Protein AF-A0A239ASR6-F1 (afdb_monomer_lite)

Foldseek 3Di:
DPPLPQLLVVVVCCCVVVVLCVPPPDDDPVCLVVSLVVSQVVCCVVPVHRSDDSVSNSVSVVVNVVVVVD

Radius of gyration: 11.66 Å; chains: 1; bounding box: 32×22×27 Å

Structure (mmCIF, N/CA/C/O backbone):
data_AF-A0A239ASR6-F1
#
_entry.id   AF-A0A239ASR6-F1
#
loop_
_atom_site.group_PDB
_atom_site.id
_atom_site.type_symbol
_atom_site.label_atom_id
_atom_site.label_alt_id
_atom_site.label_comp_id
_atom_site.label_asym_id
_atom_site.label_entity_id
_atom_site.label_seq_id
_atom_site.pdbx_PDB_ins_code
_atom_site.Cartn_x
_atom_site.Cartn_y
_atom_site.Cartn_z
_atom_site.occupancy
_atom_site.B_iso_or_equiv
_atom_site.auth_seq_id
_atom_site.auth_comp_id
_atom_site.auth_asym_id
_atom_site.auth_atom_id
_atom_site.pdbx_PDB_model_num
ATOM 1 N N . MET A 1 1 ? 19.415 1.089 -14.301 1.00 45.66 1 MET A N 1
ATOM 2 C CA . MET A 1 1 ? 18.624 0.452 -13.227 1.00 45.66 1 MET A CA 1
ATOM 3 C C . MET A 1 1 ? 17.736 1.524 -12.642 1.00 45.66 1 MET A C 1
ATOM 5 O O . MET A 1 1 ? 18.256 2.583 -12.326 1.00 45.66 1 MET A O 1
ATOM 9 N N . GLN A 1 2 ? 16.426 1.302 -12.578 1.00 54.72 2 GLN A N 1
ATOM 10 C CA . GLN A 1 2 ? 15.523 2.247 -11.928 1.00 54.72 2 GLN A CA 1
ATOM 11 C C . GLN A 1 2 ? 15.789 2.174 -10.421 1.00 54.72 2 GLN A C 1
ATOM 13 O O . GLN A 1 2 ? 15.761 1.084 -9.850 1.00 54.72 2 GLN A O 1
ATOM 18 N N . GLU A 1 3 ? 16.162 3.296 -9.803 1.00 62.00 3 GLU A N 1
ATOM 19 C CA . GLU A 1 3 ? 16.439 3.334 -8.367 1.00 62.00 3 GLU A CA 1
ATOM 20 C C . GLU A 1 3 ? 15.180 2.931 -7.601 1.00 62.00 3 GLU A C 1
ATOM 22 O O . GLU A 1 3 ? 14.089 3.449 -7.854 1.00 62.00 3 GLU A O 1
ATOM 27 N N . LYS A 1 4 ? 15.328 1.979 -6.674 1.00 70.19 4 LYS A N 1
ATOM 28 C CA . LYS A 1 4 ? 14.246 1.558 -5.787 1.00 70.19 4 LYS A CA 1
ATOM 29 C C . LYS A 1 4 ? 13.838 2.762 -4.937 1.00 70.19 4 LYS A C 1
ATOM 31 O O . LYS A 1 4 ? 14.506 3.077 -3.954 1.00 70.19 4 LYS A O 1
ATOM 36 N N . ARG A 1 5 ? 12.759 3.444 -5.333 1.00 77.88 5 ARG A N 1
ATOM 37 C CA . ARG A 1 5 ? 12.176 4.551 -4.565 1.00 77.88 5 ARG A CA 1
ATOM 38 C C . ARG A 1 5 ? 11.760 4.044 -3.185 1.00 77.88 5 ARG A C 1
ATOM 40 O O . ARG A 1 5 ? 11.406 2.871 -3.033 1.00 77.88 5 ARG A O 1
ATOM 47 N N . ASP A 1 6 ? 11.776 4.925 -2.189 1.00 89.19 6 ASP A N 1
ATOM 48 C CA . ASP A 1 6 ? 11.221 4.606 -0.874 1.00 89.19 6 ASP A CA 1
ATOM 49 C C . ASP A 1 6 ? 9.752 4.162 -1.005 1.00 89.19 6 ASP A C 1
ATOM 51 O O . ASP A 1 6 ? 8.971 4.757 -1.749 1.00 89.19 6 ASP A O 1
ATOM 55 N N . ILE A 1 7 ? 9.383 3.093 -0.293 1.00 91.06 7 ILE A N 1
ATOM 56 C CA . ILE A 1 7 ? 8.047 2.493 -0.401 1.00 91.06 7 ILE A CA 1
ATOM 57 C C . ILE A 1 7 ? 6.941 3.446 0.067 1.00 91.06 7 ILE A C 1
ATOM 59 O O . ILE A 1 7 ? 5.825 3.373 -0.441 1.00 91.06 7 ILE A O 1
ATOM 63 N N . VAL A 1 8 ? 7.219 4.341 1.022 1.00 92.25 8 VAL A N 1
ATOM 64 C CA . VAL A 1 8 ? 6.226 5.322 1.478 1.00 92.25 8 VAL A CA 1
ATOM 65 C C . VAL A 1 8 ? 5.989 6.348 0.381 1.00 92.25 8 VAL A C 1
ATOM 67 O O . VAL A 1 8 ? 4.835 6.622 0.075 1.00 92.25 8 VAL A O 1
ATOM 70 N N . SER A 1 9 ? 7.053 6.841 -0.258 1.00 91.06 9 SER A N 1
ATOM 71 C CA . SER A 1 9 ? 6.936 7.748 -1.406 1.00 91.06 9 SER A CA 1
ATOM 72 C C . SER A 1 9 ? 6.155 7.121 -2.560 1.00 91.06 9 SER A C 1
ATOM 74 O O . SER A 1 9 ? 5.303 7.781 -3.143 1.00 91.06 9 SER A O 1
ATOM 76 N N . PHE A 1 10 ? 6.396 5.841 -2.858 1.00 90.25 10 PHE A N 1
ATOM 77 C CA . PHE A 1 10 ? 5.645 5.115 -3.886 1.00 90.25 10 PHE A CA 1
ATOM 78 C C . PHE A 1 10 ? 4.149 5.002 -3.546 1.00 90.25 10 PHE A C 1
ATOM 80 O O . PHE A 1 10 ? 3.298 5.261 -4.389 1.00 90.25 10 PHE A O 1
ATOM 87 N N . ILE A 1 11 ? 3.810 4.643 -2.305 1.00 92.06 11 ILE A N 1
ATOM 88 C CA . ILE A 1 11 ? 2.408 4.527 -1.869 1.00 92.06 11 ILE A CA 1
ATOM 89 C C . ILE A 1 11 ? 1.716 5.894 -1.851 1.00 92.06 11 ILE A C 1
ATOM 91 O O . ILE A 1 11 ? 0.545 5.991 -2.202 1.00 92.06 11 ILE A O 1
ATOM 95 N N . GLU A 1 12 ? 2.434 6.947 -1.468 1.00 92.38 12 GLU A N 1
ATOM 96 C CA . GLU A 1 12 ? 1.934 8.321 -1.504 1.00 92.38 12 GLU A CA 1
ATOM 97 C C . GLU A 1 12 ? 1.667 8.794 -2.941 1.00 92.38 12 GLU A C 1
A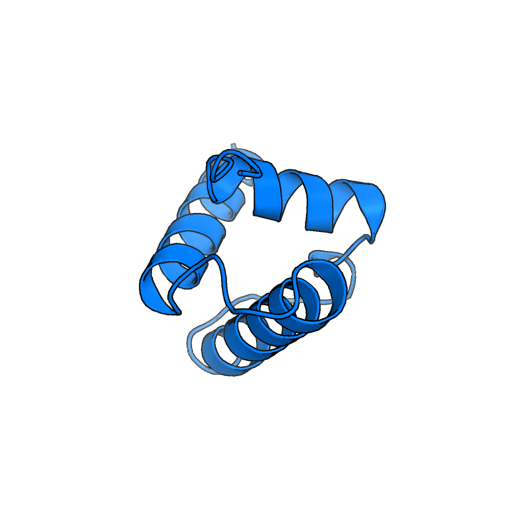TOM 99 O O . GLU A 1 12 ? 0.655 9.442 -3.192 1.00 92.38 12 GLU A O 1
ATOM 104 N N . GLU A 1 13 ? 2.536 8.453 -3.894 1.00 90.94 13 GLU A N 1
ATOM 105 C CA . GLU A 1 13 ? 2.336 8.724 -5.323 1.00 90.94 13 GLU A CA 1
ATOM 106 C C . GLU A 1 13 ? 1.132 7.957 -5.879 1.00 90.94 13 GLU A C 1
ATOM 108 O O . GLU A 1 13 ? 0.299 8.555 -6.560 1.00 90.94 13 GLU A O 1
ATOM 113 N N . LEU A 1 14 ? 1.005 6.673 -5.529 1.00 89.69 14 LEU A N 1
ATOM 114 C CA . LEU A 1 14 ? -0.123 5.821 -5.906 1.00 89.69 14 LEU A CA 1
ATOM 115 C C . LEU A 1 14 ? -1.455 6.407 -5.413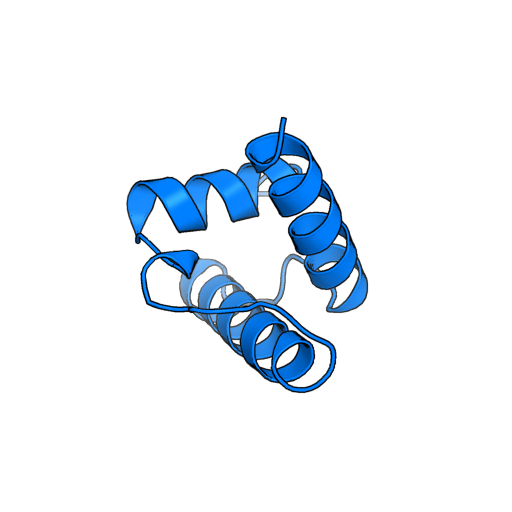 1.00 89.69 14 LEU A C 1
ATOM 117 O O . LEU A 1 14 ? -2.434 6.458 -6.151 1.00 89.69 14 LEU A O 1
ATOM 121 N N . ASP A 1 15 ? -1.498 6.884 -4.171 1.00 92.31 15 ASP A N 1
ATOM 122 C CA . ASP A 1 15 ? -2.718 7.468 -3.623 1.00 92.31 15 ASP A CA 1
ATOM 123 C C . ASP A 1 15 ? -3.034 8.844 -4.222 1.00 92.31 15 ASP A C 1
ATOM 125 O O . ASP A 1 15 ? -4.169 9.110 -4.601 1.00 92.31 15 ASP A O 1
ATOM 129 N N . LYS A 1 16 ? -2.032 9.717 -4.374 1.00 90.88 16 LYS A N 1
ATOM 130 C CA . LYS A 1 16 ? -2.242 11.068 -4.918 1.00 90.88 16 LYS A CA 1
ATOM 131 C C . LYS A 1 16 ? -2.572 11.080 -6.407 1.00 90.88 16 LYS A C 1
ATOM 133 O O . LYS A 1 16 ? -3.333 11.941 -6.840 1.00 90.88 16 LYS A O 1
ATOM 138 N N . THR A 1 17 ? -1.972 10.178 -7.179 1.00 87.44 17 THR A N 1
ATOM 139 C CA . THR A 1 17 ? -2.132 10.136 -8.639 1.00 87.44 17 THR A CA 1
ATOM 140 C C . THR A 1 17 ? -3.385 9.363 -9.026 1.00 87.44 17 THR A C 1
ATOM 142 O O . THR A 1 17 ? -4.182 9.860 -9.818 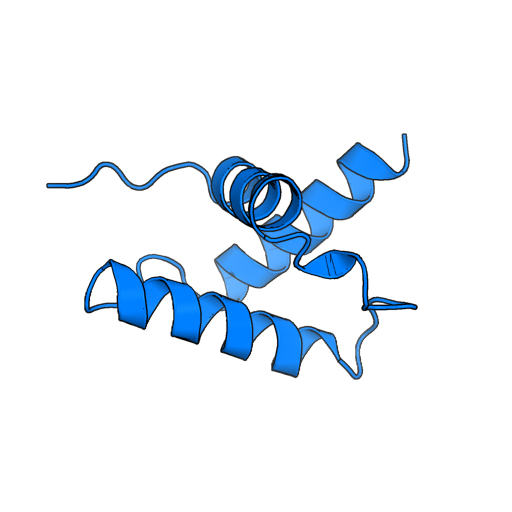1.00 87.44 17 THR A O 1
ATOM 145 N N . ASP A 1 18 ? -3.595 8.189 -8.422 1.00 86.31 18 ASP A N 1
ATOM 146 C CA . ASP A 1 18 ? -4.664 7.271 -8.830 1.00 86.31 18 ASP A CA 1
ATOM 147 C C . ASP A 1 18 ? -5.856 7.267 -7.863 1.00 86.31 18 ASP A C 1
ATOM 149 O O . ASP A 1 18 ? -6.856 6.591 -8.111 1.00 86.31 18 ASP A O 1
ATOM 153 N N . GLY A 1 19 ? -5.775 7.997 -6.744 1.00 89.94 19 GLY A N 1
ATOM 154 C CA . GLY A 1 19 ? -6.814 7.973 -5.716 1.00 89.94 19 GLY A CA 1
ATOM 155 C C . GLY A 1 19 ? -6.992 6.587 -5.103 1.00 89.94 19 GLY A C 1
ATOM 156 O O . GLY A 1 19 ? -8.119 6.190 -4.805 1.00 89.94 19 GLY A O 1
ATOM 157 N N . PHE A 1 20 ? -5.905 5.819 -4.987 1.00 91.12 20 PHE A N 1
ATOM 158 C CA . PHE A 1 20 ? -5.952 4.386 -4.700 1.00 91.12 20 PHE A CA 1
ATOM 159 C C . PHE A 1 20 ? -6.732 4.045 -3.423 1.00 91.12 20 PHE A C 1
ATOM 161 O O . PHE A 1 20 ? -7.498 3.078 -3.416 1.00 91.12 20 PHE A O 1
ATOM 168 N N . PHE A 1 21 ? -6.596 4.838 -2.356 1.00 91.19 21 PHE A N 1
ATOM 169 C CA . PHE A 1 21 ? -7.326 4.613 -1.108 1.00 91.19 21 PHE A CA 1
ATOM 170 C C . PHE A 1 21 ? -8.671 5.352 -1.031 1.00 91.19 21 PHE A C 1
ATOM 172 O O . PHE A 1 21 ? -9.445 5.067 -0.120 1.00 91.19 21 PHE A O 1
ATOM 179 N N . ASN A 1 22 ? -9.023 6.212 -1.996 1.00 89.25 22 ASN A N 1
ATOM 180 C CA . ASN A 1 22 ? -10.245 7.036 -1.947 1.00 89.25 22 ASN A CA 1
ATOM 181 C C . ASN A 1 22 ? -11.544 6.218 -1.869 1.00 89.25 22 ASN A C 1
ATOM 183 O O . ASN A 1 22 ? -12.542 6.696 -1.340 1.00 89.25 22 ASN A O 1
ATOM 187 N N . ASN A 1 23 ? -11.537 4.989 -2.392 1.00 84.62 23 ASN A N 1
ATOM 188 C CA . ASN A 1 23 ? -12.696 4.088 -2.380 1.00 84.62 23 ASN A CA 1
ATOM 189 C C . ASN A 1 23 ? -12.602 2.997 -1.298 1.00 84.62 23 ASN A C 1
ATOM 191 O O . ASN A 1 23 ? -13.382 2.043 -1.304 1.00 84.62 23 ASN A O 1
ATOM 195 N N . ILE A 1 24 ? -11.635 3.103 -0.383 1.00 87.69 24 ILE A N 1
ATOM 196 C CA . ILE A 1 24 ? -11.424 2.146 0.702 1.00 87.69 24 ILE A CA 1
ATOM 197 C C . ILE A 1 24 ? -11.873 2.801 2.009 1.00 87.69 24 ILE A C 1
ATOM 199 O O . ILE A 1 24 ? -11.147 3.586 2.607 1.00 87.69 24 ILE A O 1
ATOM 203 N N . ASN A 1 25 ? -13.076 2.442 2.469 1.00 85.88 25 ASN A N 1
ATOM 204 C CA . ASN A 1 25 ? -13.669 3.008 3.690 1.00 85.88 25 ASN A CA 1
ATOM 205 C C . ASN A 1 25 ? -12.814 2.781 4.948 1.00 85.88 25 ASN A C 1
ATOM 207 O O . ASN A 1 25 ? -12.751 3.635 5.824 1.00 85.88 25 ASN A O 1
ATOM 211 N N . GLU A 1 26 ? -12.194 1.607 5.064 1.00 89.81 26 GLU A N 1
ATOM 212 C CA . GLU A 1 26 ? -11.358 1.236 6.205 1.00 89.81 26 GLU A CA 1
ATOM 213 C C . GLU A 1 26 ? -10.237 0.320 5.720 1.00 89.81 26 GLU A C 1
ATOM 215 O O . GLU A 1 26 ? -10.469 -0.531 4.865 1.00 89.81 26 GLU A O 1
ATOM 220 N N . ILE A 1 27 ? -9.039 0.438 6.292 1.00 91.38 27 ILE A N 1
ATOM 221 C CA . ILE A 1 27 ? -7.933 -0.500 6.072 1.00 91.38 27 ILE A CA 1
ATOM 222 C C . ILE A 1 27 ? -7.721 -1.302 7.356 1.00 91.38 27 ILE A C 1
ATOM 224 O O . ILE A 1 27 ? -7.308 -0.763 8.380 1.00 91.38 27 ILE A O 1
ATOM 228 N N . ASN A 1 28 ? -7.977 -2.607 7.303 1.00 93.50 28 ASN A N 1
ATOM 229 C CA . ASN A 1 28 ? -7.935 -3.499 8.458 1.00 93.50 28 ASN A CA 1
ATOM 230 C C . ASN A 1 28 ? -7.322 -4.867 8.101 1.00 93.50 28 ASN A C 1
ATOM 232 O O . ASN A 1 28 ? -6.874 -5.121 6.980 1.00 93.50 28 ASN A O 1
ATOM 236 N N . LYS A 1 29 ? -7.264 -5.786 9.074 1.00 92.44 29 LYS A N 1
ATOM 237 C CA . LYS A 1 29 ? -6.626 -7.103 8.885 1.00 92.44 29 LYS A CA 1
ATOM 238 C C . LYS A 1 29 ? -7.278 -7.962 7.792 1.00 92.44 29 LYS A C 1
ATOM 240 O O . LYS A 1 29 ? -6.612 -8.850 7.271 1.00 92.44 29 LYS A O 1
ATOM 245 N N . TYR A 1 30 ? -8.546 -7.712 7.461 1.00 94.06 30 TYR A N 1
ATOM 246 C CA . TYR A 1 30 ? -9.304 -8.510 6.499 1.00 94.06 30 TYR A CA 1
ATOM 247 C C . TYR A 1 30 ? -9.047 -8.082 5.050 1.00 94.06 30 TYR A C 1
ATOM 249 O O . TYR A 1 30 ? -9.081 -8.929 4.164 1.00 94.06 30 TYR A O 1
ATOM 257 N N . ASN A 1 31 ? -8.739 -6.803 4.799 1.00 93.69 31 ASN A N 1
ATOM 258 C CA . ASN A 1 31 ? -8.498 -6.288 3.444 1.00 93.69 31 ASN A CA 1
ATOM 259 C C . ASN A 1 31 ? -7.035 -5.925 3.145 1.00 93.69 31 ASN A C 1
ATOM 261 O O . ASN A 1 31 ? -6.668 -5.823 1.977 1.00 93.69 31 ASN A O 1
ATOM 265 N N . MET A 1 32 ? -6.174 -5.828 4.163 1.00 95.12 32 MET A N 1
ATOM 266 C CA . MET A 1 32 ? -4.740 -5.557 3.997 1.00 95.12 32 MET A CA 1
ATOM 267 C C . MET A 1 32 ? -4.069 -6.516 3.004 1.00 95.12 32 MET A C 1
ATOM 269 O O . MET A 1 32 ? -3.226 -6.099 2.217 1.00 95.12 32 MET A O 1
ATOM 273 N N . GLY A 1 33 ? -4.437 -7.801 3.028 1.00 96.69 33 GLY A N 1
ATOM 274 C CA . GLY A 1 33 ? -3.910 -8.785 2.081 1.00 96.69 33 GLY A CA 1
ATOM 275 C C . GLY A 1 33 ? -4.242 -8.429 0.632 1.00 96.69 33 GLY A C 1
ATOM 276 O O . GLY A 1 33 ? -3.338 -8.353 -0.191 1.00 96.69 33 GLY A O 1
ATOM 277 N N . ALA A 1 34 ? -5.515 -8.142 0.347 1.00 95.50 34 ALA A N 1
ATOM 278 C CA . ALA A 1 34 ? -5.980 -7.779 -0.991 1.00 95.50 34 ALA A CA 1
ATOM 279 C C . ALA A 1 34 ? -5.350 -6.470 -1.491 1.00 95.50 34 ALA A C 1
ATOM 281 O O . ALA A 1 34 ? -4.925 -6.390 -2.639 1.00 95.50 34 ALA A O 1
ATOM 282 N N . ILE A 1 35 ? -5.215 -5.472 -0.615 1.00 95.25 35 ILE A N 1
ATOM 283 C CA . ILE A 1 35 ? -4.531 -4.211 -0.926 1.00 95.25 35 ILE A CA 1
ATOM 284 C C . ILE A 1 35 ? -3.075 -4.462 -1.341 1.00 95.25 35 ILE A C 1
ATOM 286 O O . ILE A 1 35 ? -2.616 -3.912 -2.340 1.00 95.25 35 ILE A O 1
ATOM 290 N N . ILE A 1 36 ? -2.354 -5.311 -0.600 1.00 96.12 36 ILE A N 1
ATOM 291 C CA . ILE A 1 36 ? -0.966 -5.661 -0.928 1.00 96.12 36 ILE A CA 1
ATOM 292 C C . ILE A 1 36 ? -0.885 -6.322 -2.308 1.00 96.12 36 ILE A C 1
ATOM 294 O O . ILE A 1 36 ? -0.006 -5.953 -3.082 1.00 96.12 36 ILE A O 1
ATOM 298 N N . GLU A 1 37 ? -1.794 -7.248 -2.637 1.00 95.38 37 GLU A N 1
ATOM 299 C CA . GLU A 1 37 ? -1.818 -7.878 -3.967 1.00 95.38 37 GLU A CA 1
ATOM 300 C C . GLU A 1 37 ? -2.050 -6.860 -5.082 1.00 95.38 37 GLU A C 1
ATOM 302 O O . GLU A 1 37 ? -1.362 -6.903 -6.096 1.00 95.38 37 GLU A O 1
ATOM 307 N N . LEU A 1 38 ? -2.991 -5.929 -4.900 1.00 93.56 38 LEU A N 1
ATOM 308 C CA . LEU A 1 38 ? -3.292 -4.899 -5.898 1.00 93.56 38 LEU A CA 1
ATOM 309 C C . LEU A 1 38 ? -2.086 -3.990 -6.143 1.00 93.56 38 LEU A C 1
ATOM 311 O O . LEU A 1 38 ? -1.719 -3.730 -7.289 1.00 93.56 38 LEU A O 1
ATOM 315 N N . ILE A 1 39 ? -1.421 -3.564 -5.069 1.00 92.75 39 ILE A N 1
ATOM 316 C CA . ILE A 1 39 ? -0.190 -2.778 -5.161 1.00 92.75 39 ILE A CA 1
ATOM 317 C C . ILE A 1 39 ? 0.910 -3.586 -5.859 1.00 92.75 39 ILE A C 1
ATOM 319 O O . ILE A 1 39 ? 1.642 -3.059 -6.697 1.00 92.75 39 ILE A O 1
ATOM 323 N N . GLN A 1 40 ? 1.045 -4.868 -5.530 1.00 92.44 40 GLN A N 1
ATOM 324 C CA . GLN A 1 40 ? 2.066 -5.725 -6.118 1.00 92.44 40 GLN A CA 1
ATOM 325 C C . GLN A 1 40 ? 1.802 -5.996 -7.606 1.00 92.44 40 GLN A C 1
ATOM 327 O O . GLN A 1 40 ? 2.741 -5.963 -8.400 1.00 92.44 40 GLN A O 1
ATOM 332 N N . TYR A 1 41 ? 0.539 -6.159 -7.999 1.00 91.62 41 TYR A N 1
ATOM 333 C CA . TYR A 1 41 ? 0.116 -6.236 -9.394 1.00 91.62 41 TYR A CA 1
ATOM 334 C C . TYR A 1 41 ? 0.454 -4.954 -10.162 1.00 91.62 41 TYR A C 1
ATOM 336 O O . TYR A 1 41 ? 1.060 -5.040 -11.228 1.00 91.62 41 TYR A O 1
ATOM 344 N N . ASN A 1 42 ? 0.137 -3.775 -9.615 1.00 87.12 42 ASN A N 1
ATOM 345 C CA . ASN A 1 42 ? 0.473 -2.497 -10.253 1.00 87.12 42 ASN A CA 1
ATOM 346 C C . ASN A 1 42 ? 1.985 -2.349 -10.460 1.00 87.12 42 ASN A C 1
ATOM 348 O O . ASN A 1 42 ? 2.424 -2.037 -11.565 1.00 87.12 42 ASN A O 1
ATOM 352 N N . ASN A 1 43 ? 2.784 -2.688 -9.444 1.00 86.38 43 ASN A N 1
ATOM 353 C CA . ASN A 1 43 ? 4.244 -2.704 -9.559 1.00 86.38 43 ASN A CA 1
ATOM 354 C C . ASN A 1 43 ? 4.727 -3.638 -10.678 1.00 86.38 43 ASN A C 1
ATOM 356 O O . ASN A 1 43 ? 5.583 -3.272 -11.478 1.00 86.38 43 ASN A O 1
ATOM 360 N N . MET A 1 44 ? 4.180 -4.850 -10.759 1.00 89.56 44 MET A N 1
ATOM 361 C CA . MET A 1 44 ? 4.556 -5.801 -11.807 1.00 89.56 44 MET A CA 1
ATOM 362 C C . MET A 1 44 ? 4.116 -5.345 -13.199 1.00 89.56 44 MET A C 1
ATOM 364 O O . MET A 1 44 ? 4.844 -5.565 -14.162 1.00 89.56 44 MET A O 1
ATOM 368 N N . LYS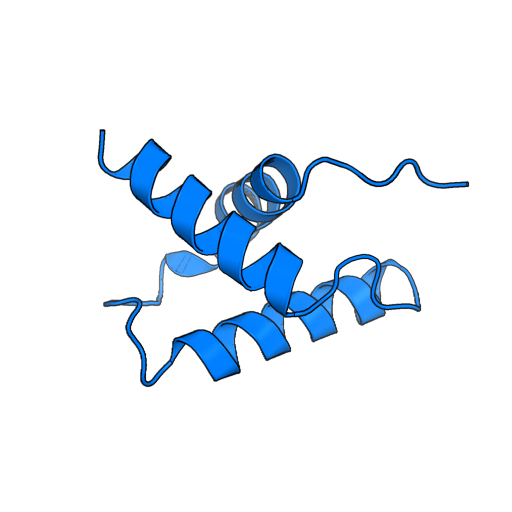 A 1 45 ? 2.950 -4.706 -13.315 1.00 87.88 45 LYS A N 1
ATOM 369 C CA . LYS A 1 45 ? 2.444 -4.161 -14.577 1.00 87.88 45 LYS A CA 1
ATOM 370 C C . LYS A 1 45 ? 3.347 -3.049 -15.112 1.00 87.88 45 LYS A C 1
ATOM 372 O O . LYS A 1 45 ? 3.564 -2.985 -16.316 1.00 87.88 45 LYS A O 1
ATOM 377 N N . GLU A 1 46 ? 3.860 -2.193 -14.234 1.00 84.00 46 GLU A N 1
ATOM 378 C CA . GLU A 1 46 ? 4.700 -1.055 -14.617 1.00 84.00 46 GLU A CA 1
ATOM 379 C C . GLU A 1 46 ? 6.170 -1.450 -14.836 1.00 84.00 46 GLU A C 1
ATOM 381 O O . GLU A 1 46 ? 6.784 -1.038 -15.818 1.00 84.00 46 GLU A O 1
ATOM 386 N N . PHE A 1 47 ? 6.729 -2.293 -13.961 1.00 84.81 47 PHE A N 1
ATOM 387 C CA . PHE A 1 47 ? 8.169 -2.590 -13.929 1.00 84.81 47 PHE A CA 1
ATOM 388 C C . PHE A 1 47 ? 8.531 -4.008 -14.398 1.00 84.81 47 PHE A C 1
ATOM 390 O O . PHE A 1 47 ? 9.701 -4.396 -14.377 1.00 84.81 47 PHE A O 1
ATOM 397 N N . GLY A 1 48 ? 7.544 -4.823 -14.778 1.00 84.81 48 GLY A N 1
ATOM 398 C CA . GLY A 1 48 ? 7.717 -6.213 -15.215 1.00 84.81 48 GLY A CA 1
ATOM 399 C C . GLY A 1 48 ? 8.061 -7.206 -14.098 1.00 84.81 48 GLY A C 1
ATOM 400 O O . GLY A 1 48 ? 7.982 -8.411 -14.313 1.00 84.81 48 GLY A O 1
ATOM 401 N N . ASN A 1 49 ? 8.427 -6.727 -12.904 1.00 84.44 49 ASN A N 1
ATOM 402 C CA . ASN A 1 49 ? 8.773 -7.529 -11.730 1.00 84.44 49 ASN A CA 1
ATOM 403 C C . ASN A 1 49 ? 8.332 -6.824 -10.436 1.00 84.44 49 ASN A C 1
ATOM 405 O O . ASN A 1 49 ? 8.247 -5.594 -10.402 1.00 84.44 49 ASN A O 1
ATOM 409 N N . PRO A 1 50 ? 8.088 -7.567 -9.342 1.00 85.06 50 PRO A N 1
ATOM 410 C CA . PRO A 1 50 ? 7.774 -6.963 -8.056 1.00 85.06 50 PRO A CA 1
ATOM 411 C C . PRO A 1 50 ? 9.019 -6.287 -7.466 1.00 85.06 50 PRO A C 1
ATOM 413 O O . PRO A 1 50 ? 9.911 -6.944 -6.933 1.00 85.06 50 PRO A O 1
ATOM 416 N N . ILE A 1 51 ? 9.068 -4.956 -7.542 1.00 90.31 51 ILE A N 1
ATOM 417 C CA . ILE A 1 51 ? 10.156 -4.144 -6.969 1.00 90.31 51 ILE A CA 1
ATOM 418 C C . ILE A 1 51 ? 10.100 -4.045 -5.434 1.00 90.31 51 ILE A C 1
ATOM 420 O O . ILE A 1 51 ? 11.108 -3.745 -4.787 1.00 90.31 51 ILE A O 1
ATOM 424 N N . TYR A 1 52 ? 8.941 -4.350 -4.844 1.00 91.50 52 TYR A N 1
ATOM 425 C CA . TYR A 1 52 ? 8.722 -4.405 -3.403 1.00 91.50 52 TYR A CA 1
ATOM 426 C C . TYR A 1 52 ? 8.182 -5.766 -2.982 1.00 91.50 52 TYR A C 1
ATOM 428 O O . TYR A 1 52 ? 7.342 -6.372 -3.648 1.00 91.50 52 TYR A O 1
ATOM 436 N N . THR A 1 53 ? 8.637 -6.226 -1.824 1.00 93.31 53 THR A N 1
ATOM 437 C CA . THR A 1 53 ? 8.072 -7.395 -1.152 1.00 93.31 53 THR A CA 1
ATOM 438 C C . THR A 1 53 ? 6.743 -7.047 -0.480 1.00 93.31 53 THR A C 1
ATOM 440 O O . THR A 1 53 ? 6.481 -5.901 -0.111 1.00 93.31 53 THR A O 1
ATOM 443 N N . ARG A 1 54 ? 5.923 -8.067 -0.217 1.00 94.88 54 ARG A N 1
ATOM 444 C CA . ARG A 1 54 ? 4.663 -7.932 0.536 1.00 94.88 54 ARG A CA 1
ATOM 445 C C . ARG A 1 54 ? 4.848 -7.235 1.882 1.00 94.88 54 ARG A C 1
ATOM 447 O O . ARG A 1 54 ? 4.013 -6.433 2.293 1.00 94.88 54 ARG A O 1
ATOM 454 N N . ASP A 1 55 ? 5.942 -7.545 2.573 1.00 95.56 55 ASP A N 1
ATOM 455 C CA . ASP A 1 55 ? 6.251 -6.973 3.882 1.00 95.56 55 ASP A CA 1
ATOM 456 C C . ASP A 1 55 ? 6.713 -5.518 3.783 1.00 95.56 55 ASP A C 1
ATOM 458 O O . ASP A 1 55 ? 6.396 -4.709 4.657 1.00 95.56 55 ASP A O 1
ATOM 462 N N . GLU A 1 56 ? 7.430 -5.149 2.719 1.00 95.38 56 GLU A N 1
ATOM 463 C CA . GLU A 1 56 ? 7.730 -3.748 2.418 1.00 95.38 56 GLU A CA 1
ATOM 464 C C . GLU A 1 56 ? 6.453 -2.964 2.150 1.00 95.38 56 GLU A C 1
ATOM 466 O O . GLU A 1 56 ? 6.241 -1.950 2.812 1.00 95.38 56 GLU A O 1
ATOM 471 N N . ILE A 1 57 ? 5.571 -3.475 1.288 1.00 95.81 57 ILE A N 1
ATOM 472 C CA . ILE A 1 57 ? 4.283 -2.844 0.981 1.00 95.81 57 ILE A CA 1
ATOM 473 C C . ILE A 1 57 ? 3.463 -2.677 2.264 1.00 95.81 57 ILE A C 1
ATOM 475 O O . ILE A 1 57 ? 3.025 -1.573 2.578 1.00 95.81 57 ILE A O 1
ATOM 479 N N . ARG A 1 58 ? 3.333 -3.730 3.082 1.00 96.38 58 ARG A N 1
ATOM 480 C CA . ARG A 1 58 ? 2.613 -3.661 4.364 1.00 96.38 58 ARG A CA 1
ATOM 481 C C . ARG A 1 58 ? 3.175 -2.581 5.289 1.00 96.38 58 ARG A C 1
ATOM 483 O O . ARG A 1 58 ? 2.409 -1.847 5.914 1.00 96.38 58 ARG A O 1
ATOM 490 N N . ARG A 1 59 ? 4.503 -2.505 5.428 1.00 95.50 59 ARG A N 1
ATOM 491 C CA . ARG A 1 59 ? 5.161 -1.481 6.256 1.00 95.50 59 ARG A CA 1
ATOM 492 C C . ARG A 1 59 ? 4.944 -0.084 5.684 1.00 95.50 59 ARG A C 1
ATOM 494 O O . ARG A 1 59 ? 4.693 0.836 6.456 1.00 95.50 59 ARG A O 1
ATOM 501 N N . GLY A 1 60 ? 5.013 0.057 4.365 1.00 95.56 60 GLY A N 1
ATOM 502 C CA . GLY A 1 60 ? 4.759 1.305 3.660 1.00 95.56 60 GLY A CA 1
ATOM 503 C C . GLY A 1 60 ? 3.339 1.818 3.886 1.00 95.56 60 GLY A C 1
ATOM 504 O O . GLY A 1 60 ? 3.187 2.956 4.313 1.00 95.56 60 GLY A O 1
ATOM 505 N N . ILE A 1 61 ? 2.321 0.959 3.725 1.00 94.75 61 ILE A N 1
ATOM 506 C CA . ILE A 1 61 ? 0.910 1.312 3.962 1.00 94.75 61 ILE A CA 1
ATOM 507 C C . ILE A 1 61 ? 0.743 1.824 5.392 1.00 94.75 61 ILE A C 1
ATOM 509 O O . ILE A 1 61 ? 0.212 2.906 5.609 1.00 94.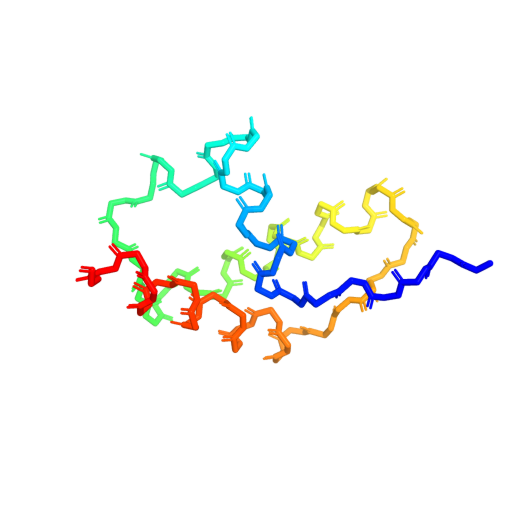75 61 ILE A O 1
ATOM 513 N N . LYS A 1 62 ? 1.249 1.079 6.384 1.00 94.31 62 LYS A N 1
ATOM 514 C CA . LYS A 1 62 ? 1.149 1.484 7.794 1.00 94.31 62 LYS A CA 1
ATOM 515 C C . LYS A 1 62 ? 1.782 2.852 8.046 1.00 94.31 62 LYS A C 1
ATOM 517 O O . LYS A 1 62 ? 1.153 3.695 8.673 1.00 94.31 62 LYS A O 1
ATOM 522 N N . LYS A 1 63 ? 3.002 3.078 7.545 1.00 94.50 63 LYS A N 1
ATOM 523 C CA . LYS A 1 63 ? 3.700 4.364 7.687 1.00 94.50 63 LYS A C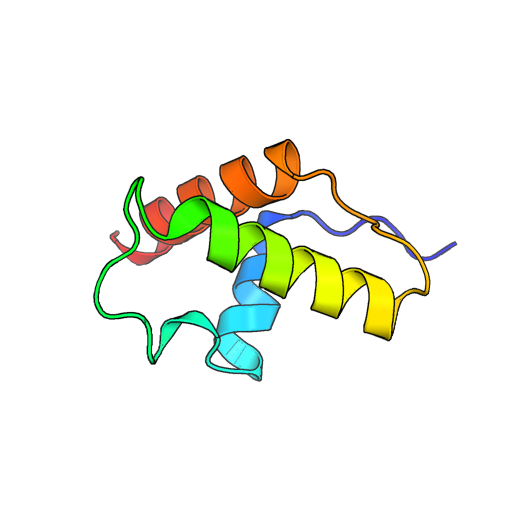A 1
ATOM 524 C C . LYS A 1 63 ? 2.934 5.506 7.018 1.00 94.50 63 LYS A C 1
ATOM 526 O O . LYS A 1 63 ? 2.808 6.569 7.616 1.00 94.50 63 LYS A O 1
ATOM 531 N N . TYR A 1 64 ? 2.422 5.280 5.810 1.00 94.00 64 TYR A N 1
ATOM 532 C CA . TYR A 1 64 ? 1.648 6.265 5.061 1.00 94.00 64 TYR A CA 1
ATOM 533 C C . TYR A 1 64 ? 0.382 6.679 5.818 1.00 94.00 64 TYR A C 1
ATOM 535 O O . TYR A 1 64 ? 0.177 7.861 6.072 1.00 94.00 64 TYR A O 1
ATOM 543 N N . LEU A 1 65 ? -0.410 5.712 6.285 1.00 90.31 65 LEU A N 1
ATOM 544 C CA . LEU A 1 65 ? -1.643 5.997 7.021 1.00 90.31 65 LEU A CA 1
ATOM 545 C C . LEU A 1 65 ? -1.379 6.725 8.344 1.00 90.31 65 LEU A C 1
ATOM 547 O O . LEU A 1 65 ? -2.139 7.616 8.710 1.00 90.31 65 LEU A O 1
ATOM 551 N N . THR A 1 66 ? -0.283 6.410 9.045 1.00 91.50 66 THR A N 1
ATOM 552 C CA . THR A 1 66 ? 0.128 7.176 10.234 1.00 91.50 66 THR A CA 1
ATOM 553 C C . THR A 1 66 ? 0.526 8.613 9.887 1.00 91.50 66 THR A C 1
ATOM 555 O O . THR A 1 66 ? 0.249 9.514 10.669 1.00 91.50 66 THR A O 1
ATOM 558 N N . LYS A 1 67 ? 1.156 8.849 8.729 1.00 89.19 67 LYS A N 1
ATOM 559 C CA . LYS A 1 67 ? 1.527 10.195 8.264 1.00 89.19 67 LYS A CA 1
ATOM 560 C C . LYS A 1 67 ? 0.300 11.039 7.906 1.00 89.19 67 LYS A C 1
ATOM 562 O O . LYS A 1 67 ? 0.288 12.207 8.249 1.00 89.19 67 LYS A O 1
ATOM 567 N N . VAL A 1 68 ? -0.697 10.459 7.235 1.00 81.56 68 VAL A N 1
ATOM 568 C CA . VAL A 1 68 ? -1.918 11.169 6.791 1.00 81.56 68 VAL A CA 1
ATOM 569 C C . VAL A 1 68 ? -2.914 11.408 7.934 1.00 81.56 68 VAL A C 1
ATOM 571 O O . VAL A 1 68 ? -3.727 12.319 7.859 1.00 81.56 68 VAL A O 1
ATOM 574 N N . SER A 1 69 ? -2.854 10.606 9.001 1.00 72.62 69 SER A N 1
ATOM 575 C CA . SER A 1 69 ? -3.722 10.779 10.179 1.00 72.62 69 SER A CA 1
ATOM 576 C C . SER A 1 69 ? -3.258 11.886 11.142 1.00 72.62 69 SER A C 1
ATOM 578 O O . SER A 1 69 ? -3.934 12.116 12.143 1.00 72.62 69 SER A O 1
ATOM 580 N N . ASN A 1 70 ? -2.109 12.521 10.880 1.00 53.88 70 ASN A N 1
ATOM 581 C CA . ASN A 1 70 ? -1.542 13.631 11.657 1.00 53.88 70 ASN A CA 1
ATOM 582 C C . ASN A 1 70 ? -1.584 14.923 10.841 1.00 53.88 70 ASN A C 1
ATOM 584 O O . ASN A 1 70 ? -1.737 15.991 11.471 1.00 53.88 70 ASN A O 1
#

pLDDT: mean 88.29, std 9.9, range [45.66, 96.69]

Organism: NCBI:txid312168

Secondary structure (DSSP, 8-state):
------HHHHHHHHHHHH-TTTT-S---TTTHHHHHHHHHHHHHHHHSS-SS-HHHHHHHHHHHHHHHT-

Sequence (70 aa):
MQEKRDIVSFIEELDKTDGFFNNINEINKYNMGAIIELIQYNNMKEFGNPIYTRDEIRRGIKKYLTKVSN